Protein AF-A0A1B6GSA7-F1 (afdb_monomer)

Nearest PDB structures (foldseek):
  2fdb-assembly2_N  TM=9.097E-01  e=4.212E-10  Homo sapiens
  4cjm-assembly3_C  TM=9.198E-01  e=2.590E-09  Homo sapiens
  6m6e-assembly1_A  TM=8.752E-01  e=2.295E-07  Homo sapiens
  6m6f-assembly1_A  TM=8.492E-01  e=5.378E-07  Homo sapiens
  2p23-assembly1_A  TM=7.930E-01  e=3.826E-07  Homo sapiens

Foldseek 3Di:
DPDPVCVVVVVVVVVVVVVVVVVVCVVCFPKDKDKDWDAAPQQRATWFADLVFATFGYDPPDPCLRRIWMWIDPGPPQKIWIASPVNRFTFFQDPVRFTTTHNDDPPQRRIWHWDQDPVRDIWTAGSVDRVHTDHAHNRGGD

Mean predicted aligned error: 8.92 Å

Secondary structure (DSSP, 8-state):
---GGGHHHHHHHHHHHHHHHHHHHHH----EEEEE--EETTTTEEEEE-TT-BEEE---S--GGGG-EEEEE-STT--EEEEETTTTEEEEE-TTS-EEEESS--GGGGEEEEEE-TTS-EEEEESS-TT-B----TTS--

Organism: NCBI:txid1464854

InterPro domains:
  IPR002209 Fibroblast growth factor family [PF00167] (34-142)
  IPR002209 Fibroblast growth factor family [PTHR11486] (31-142)
  IPR002209 Fibroblast growth factor family [SM00442] (32-142)
  IPR008996 Cytokine IL1/FGF [SSF50353] (21-142)

Solvent-accessible surface area (backbone atoms only — not comparable to full-atom values): 7772 Å² total; per-residue (Å²): 132,87,60,82,81,51,55,65,56,51,52,50,50,51,51,52,50,52,52,49,51,51,52,55,48,72,73,50,64,66,57,48,75,47,80,45,68,53,72,37,80,64,38,73,18,48,36,30,32,44,85,87,18,53,43,35,19,51,84,67,99,60,69,71,60,34,32,40,31,34,40,37,26,76,40,93,80,61,46,27,35,42,33,27,67,70,44,56,18,35,43,22,48,46,100,83,70,40,58,31,31,30,82,60,90,61,63,43,42,29,26,25,38,78,45,76,44,98,89,73,47,80,43,43,28,32,62,69,44,75,93,38,60,75,63,51,42,64,82,9,45,83

pLDDT: mean 88.2, std 14.54, range [43.78, 98.69]

Sequence (142 aa):
RLTLSTLPSLLAVSAKLLCLLMVVICGAVPSMVRSVRLYNDCSGSQVRVDMRGRVLADDVDTPDRFRNLTIRSLDFSVKLTIFAEESKRFLCFNQKWKLVGSKRFRGEMCQFYENMVQNGYNRFRSVADETRFMGFNRRGKP

Radius of gyration: 21.97 Å; Cα contacts (8 Å, |Δi|>4): 270; chains: 1; bounding box: 29×32×76 Å

Structure (mmCIF, N/CA/C/O backbone):
data_AF-A0A1B6GSA7-F1
#
_entry.id   AF-A0A1B6GSA7-F1
#
loop_
_atom_site.group_PDB
_atom_site.id
_atom_site.type_symbol
_atom_site.label_atom_id
_atom_site.label_alt_id
_atom_site.label_comp_id
_atom_site.label_asym_id
_atom_site.label_entity_id
_atom_site.label_seq_id
_atom_site.pdbx_PDB_ins_code
_atom_site.Cartn_x
_atom_site.Cartn_y
_atom_site.Cartn_z
_atom_site.occupancy
_atom_site.B_iso_or_equiv
_atom_site.auth_seq_id
_atom_site.auth_comp_id
_atom_site.auth_asym_id
_atom_site.auth_atom_id
_atom_site.pdbx_PDB_model_num
ATOM 1 N N . ARG A 1 1 ? 1.131 -8.988 62.852 1.00 43.78 1 ARG A N 1
ATOM 2 C CA . ARG A 1 1 ? -0.183 -8.325 63.042 1.00 43.78 1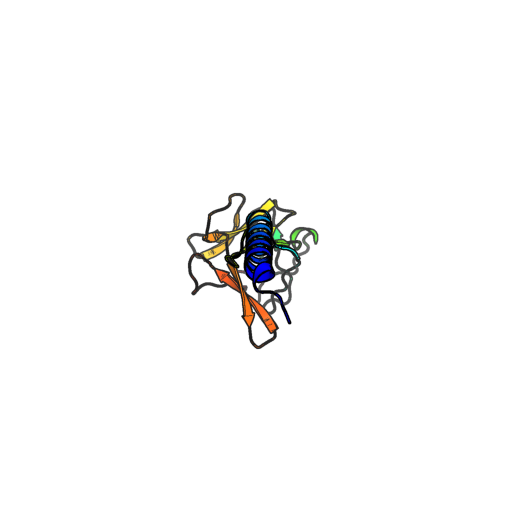 ARG A CA 1
ATOM 3 C C . ARG A 1 1 ? -0.218 -7.094 62.143 1.00 43.78 1 ARG A C 1
ATOM 5 O O . ARG A 1 1 ? 0.366 -6.087 62.513 1.00 43.78 1 ARG A O 1
ATOM 12 N N . LEU A 1 2 ? -0.817 -7.194 60.955 1.00 45.00 2 LEU A N 1
ATOM 13 C CA . LEU A 1 2 ? -1.152 -6.020 60.143 1.00 45.00 2 LEU A CA 1
ATOM 14 C C . LEU A 1 2 ? -2.358 -5.363 60.821 1.00 45.00 2 LEU A C 1
ATOM 16 O O . LEU A 1 2 ? -3.393 -6.002 60.996 1.00 45.00 2 LEU A O 1
ATOM 20 N N . THR A 1 3 ? -2.185 -4.151 61.335 1.00 45.47 3 THR A N 1
ATOM 21 C CA . THR A 1 3 ? -3.239 -3.416 62.035 1.00 45.47 3 THR A CA 1
ATOM 22 C C . THR A 1 3 ? -4.329 -3.011 61.040 1.00 45.47 3 THR A C 1
ATOM 24 O O . THR A 1 3 ? -4.035 -2.518 59.949 1.00 45.47 3 THR A O 1
ATOM 27 N N . LEU A 1 4 ? -5.598 -3.211 61.421 1.00 50.31 4 LEU A N 1
ATOM 28 C CA . LEU A 1 4 ? -6.804 -2.966 60.609 1.00 50.31 4 LEU A CA 1
ATOM 29 C C . LEU A 1 4 ? -6.891 -1.524 60.049 1.00 50.31 4 LEU A C 1
ATOM 31 O O . LEU A 1 4 ? -7.608 -1.267 59.088 1.00 50.31 4 LEU A O 1
ATOM 35 N N . SER A 1 5 ? -6.116 -0.591 60.611 1.00 53.06 5 SER A N 1
ATOM 36 C CA . SER A 1 5 ? -5.995 0.809 60.193 1.00 53.06 5 SER A CA 1
ATOM 37 C C . SER A 1 5 ? -5.171 1.039 58.917 1.00 53.06 5 SER A C 1
ATOM 39 O O . SER A 1 5 ? -5.196 2.142 58.377 1.00 53.06 5 SER A O 1
ATOM 41 N N . THR A 1 6 ? -4.454 0.029 58.415 1.00 53.16 6 THR A N 1
ATOM 42 C CA . THR A 1 6 ? -3.603 0.139 57.208 1.00 53.16 6 THR A CA 1
ATOM 43 C C . THR A 1 6 ? -4.293 -0.312 55.914 1.00 53.16 6 THR A C 1
ATOM 45 O O . THR A 1 6 ? -3.818 -0.011 54.824 1.00 53.16 6 THR A O 1
ATOM 48 N N . LEU A 1 7 ? -5.447 -0.983 56.007 1.00 52.56 7 LEU A N 1
ATOM 49 C CA . LEU A 1 7 ? -6.246 -1.435 54.858 1.00 52.56 7 LEU A CA 1
ATOM 50 C C . LEU A 1 7 ? -6.803 -0.287 53.989 1.00 52.56 7 LEU A C 1
ATOM 52 O O . LEU A 1 7 ? -6.654 -0.362 52.767 1.00 52.56 7 LEU A O 1
ATOM 56 N N . PRO A 1 8 ? -7.391 0.792 54.554 1.00 59.00 8 PRO A N 1
ATOM 57 C CA . PRO A 1 8 ? -7.941 1.889 53.752 1.00 59.00 8 PRO A CA 1
ATOM 58 C C . PRO A 1 8 ? -6.852 2.665 53.010 1.00 59.00 8 PRO A C 1
ATOM 60 O O . PRO A 1 8 ? -7.045 3.076 51.867 1.00 59.00 8 PRO A O 1
ATOM 63 N N . SER A 1 9 ? -5.687 2.845 53.642 1.00 58.59 9 SER A N 1
ATOM 64 C CA . SER A 1 9 ? -4.553 3.535 53.032 1.00 58.59 9 SER A CA 1
ATOM 65 C C . SER A 1 9 ? -3.910 2.698 51.926 1.00 58.59 9 SER A C 1
ATOM 67 O O . SER A 1 9 ? -3.588 3.254 50.882 1.00 58.59 9 SER A O 1
ATOM 69 N N . LEU A 1 10 ? -3.805 1.372 52.077 1.00 59.75 10 LEU A N 1
ATOM 70 C CA . LEU A 1 10 ? -3.301 0.484 51.021 1.00 59.75 10 LEU A CA 1
ATOM 71 C C . LEU A 1 10 ? -4.241 0.429 49.800 1.00 59.75 10 LEU A C 1
ATOM 73 O O . LEU A 1 10 ? -3.790 0.471 48.654 1.00 59.75 10 LEU A O 1
ATOM 77 N N . LEU A 1 11 ? -5.558 0.382 50.036 1.00 63.25 11 LEU A N 1
ATOM 78 C CA . LEU A 1 11 ? -6.586 0.449 48.988 1.00 63.25 11 LEU A CA 1
ATOM 79 C C . LEU A 1 11 ? -6.570 1.800 48.265 1.00 63.25 11 LEU A C 1
ATOM 81 O O . LEU A 1 11 ? -6.619 1.847 47.041 1.00 63.25 11 LEU A O 1
ATOM 85 N N . ALA A 1 12 ? -6.422 2.904 48.998 1.00 68.56 12 ALA A N 1
ATOM 86 C CA . ALA A 1 12 ? -6.301 4.228 48.398 1.00 68.56 12 ALA A CA 1
ATOM 87 C C . ALA A 1 12 ? -4.999 4.388 47.595 1.00 68.56 12 ALA A C 1
ATOM 89 O O . ALA A 1 12 ? -5.011 4.990 46.524 1.00 68.56 12 ALA A O 1
ATOM 90 N N . VAL A 1 13 ? -3.880 3.842 48.081 1.00 74.25 13 VAL A N 1
ATOM 91 C CA . VAL A 1 13 ? -2.592 3.859 47.368 1.00 74.25 13 VAL A CA 1
ATOM 92 C C . VAL A 1 13 ? -2.662 3.008 46.100 1.00 74.25 13 VAL A C 1
ATOM 94 O O . VAL A 1 13 ? -2.238 3.474 45.046 1.00 74.25 13 VAL A O 1
ATOM 97 N N . SER A 1 14 ? -3.250 1.810 46.161 1.00 73.12 14 SER A N 1
ATOM 98 C CA . SER A 1 14 ? -3.430 0.952 44.980 1.00 73.12 14 SER A CA 1
ATOM 99 C C . SER A 1 14 ? -4.398 1.554 43.961 1.00 73.12 14 SER A C 1
ATOM 101 O O . SER A 1 14 ? -4.084 1.561 42.775 1.00 73.12 14 SER A O 1
ATOM 103 N N . ALA A 1 15 ? -5.510 2.152 44.396 1.00 75.56 15 ALA A N 1
ATOM 104 C CA . ALA A 1 15 ? -6.428 2.868 43.513 1.00 75.56 15 ALA A CA 1
ATOM 105 C C . ALA A 1 15 ? -5.756 4.082 42.853 1.00 75.56 15 ALA A C 1
ATOM 107 O O . ALA A 1 15 ? -5.881 4.273 41.648 1.00 75.56 15 ALA A O 1
ATOM 108 N N . LYS A 1 16 ? -4.978 4.873 43.606 1.00 75.88 16 LYS A N 1
ATOM 109 C CA . LYS A 1 16 ? -4.198 5.989 43.046 1.00 75.88 16 LYS A CA 1
ATOM 110 C C . LYS A 1 16 ? -3.154 5.507 42.044 1.00 75.88 16 LYS A C 1
ATOM 112 O O . LYS A 1 16 ? -2.997 6.134 41.003 1.00 75.88 16 LYS A O 1
ATOM 117 N N . LEU A 1 17 ? -2.473 4.398 42.327 1.00 78.75 17 LEU A N 1
ATOM 118 C CA . LEU A 1 17 ? -1.483 3.816 41.426 1.00 78.75 17 LEU A CA 1
ATOM 119 C C . LEU A 1 17 ? -2.132 3.277 40.143 1.00 78.75 17 LEU A C 1
ATOM 121 O O . LEU A 1 17 ? -1.620 3.534 39.059 1.00 78.75 17 LEU A O 1
ATOM 125 N N . LEU A 1 18 ? -3.281 2.603 40.246 1.00 76.31 18 LEU A N 1
ATOM 126 C CA . LEU A 1 18 ? -4.067 2.147 39.095 1.00 76.31 18 LEU A CA 1
ATOM 127 C C . LEU A 1 18 ? -4.582 3.327 38.261 1.00 76.31 18 LEU A C 1
ATOM 129 O O . LEU A 1 18 ? -4.443 3.306 37.043 1.00 76.31 18 LEU A O 1
ATOM 133 N N . CYS A 1 19 ? -5.103 4.381 38.895 1.00 72.94 19 CYS A N 1
ATOM 134 C CA . CYS A 1 19 ? -5.527 5.598 38.201 1.00 72.94 19 CYS A CA 1
ATOM 135 C C . CYS A 1 19 ? -4.352 6.300 37.505 1.00 72.94 19 CYS A C 1
ATOM 137 O O . CYS A 1 19 ? -4.490 6.716 36.360 1.00 72.94 19 CYS A O 1
ATOM 139 N N . LEU A 1 20 ? -3.187 6.402 38.154 1.00 70.44 20 LEU A N 1
ATOM 140 C CA . LEU A 1 20 ? -1.978 6.961 37.542 1.00 70.44 20 LEU A CA 1
ATOM 141 C C . LEU A 1 20 ? -1.504 6.110 36.359 1.00 70.44 20 LEU A C 1
ATOM 143 O O . LEU A 1 20 ? -1.210 6.663 35.305 1.00 70.44 20 LEU A O 1
ATOM 147 N N . LEU A 1 21 ? -1.496 4.781 36.491 1.00 71.38 21 LEU A N 1
ATOM 148 C CA . LEU A 1 21 ? -1.190 3.866 35.387 1.00 71.38 21 LEU A CA 1
ATOM 149 C C . LEU A 1 21 ? -2.171 4.051 34.221 1.00 71.38 21 LEU A C 1
ATOM 151 O O . LEU A 1 21 ? -1.737 4.160 33.079 1.00 71.38 21 LEU A O 1
ATOM 155 N N . MET A 1 22 ? -3.475 4.163 34.490 1.00 67.19 22 MET A N 1
ATOM 156 C CA . MET A 1 22 ? -4.476 4.419 33.450 1.00 67.19 22 MET A CA 1
ATOM 157 C C . MET A 1 22 ? -4.286 5.776 32.766 1.00 67.19 22 MET A C 1
ATOM 159 O O . MET A 1 22 ? -4.388 5.850 31.547 1.00 67.19 22 MET A O 1
ATOM 163 N N . VAL A 1 23 ? -3.956 6.837 33.509 1.00 64.62 23 VAL A N 1
ATOM 164 C CA . VAL A 1 23 ? -3.671 8.167 32.938 1.00 64.62 23 VAL A CA 1
ATOM 165 C C . VAL A 1 23 ? -2.404 8.144 32.079 1.00 64.62 23 VAL A C 1
ATOM 167 O O . VAL A 1 23 ? -2.397 8.707 30.985 1.00 64.62 23 VAL A O 1
ATOM 170 N N . VAL A 1 24 ? 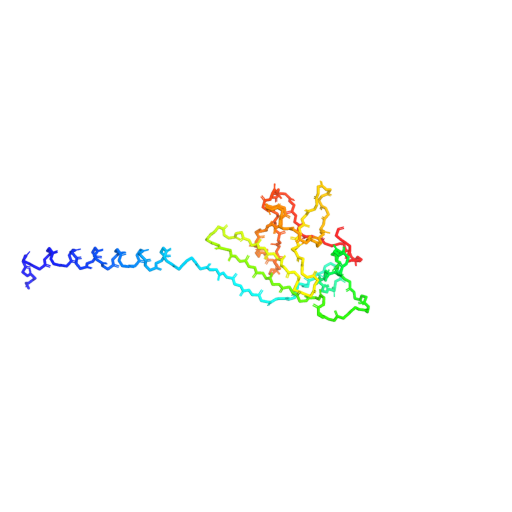-1.354 7.454 32.529 1.00 64.62 24 VAL A N 1
ATOM 171 C CA . VAL A 1 24 ? -0.100 7.301 31.775 1.00 64.62 24 VAL A CA 1
ATOM 172 C C . VAL A 1 24 ? -0.331 6.529 30.471 1.00 64.62 24 VAL A C 1
ATOM 174 O O . VAL A 1 24 ? 0.192 6.924 29.433 1.00 64.62 24 VAL A O 1
ATOM 177 N N . ILE A 1 25 ? -1.158 5.479 30.490 1.00 61.88 25 ILE A N 1
ATOM 178 C CA . ILE A 1 25 ? -1.469 4.677 29.295 1.00 61.88 25 ILE A CA 1
ATOM 179 C C . ILE A 1 25 ? -2.434 5.419 28.353 1.00 61.88 25 ILE A C 1
ATOM 181 O O . ILE A 1 25 ? -2.247 5.381 27.141 1.00 61.88 25 ILE A O 1
ATOM 185 N N . CYS A 1 26 ? -3.424 6.151 28.876 1.00 60.31 26 CYS A N 1
ATOM 186 C CA . CYS A 1 26 ? -4.319 6.979 28.057 1.00 60.31 26 CYS A CA 1
ATOM 187 C C . CYS A 1 26 ? -3.594 8.147 27.368 1.00 60.31 26 CYS A C 1
ATOM 189 O O . CYS A 1 26 ? -4.003 8.556 26.284 1.00 60.31 26 CYS A O 1
ATOM 191 N N . GLY A 1 27 ? -2.532 8.689 27.976 1.00 60.59 27 GLY A N 1
ATOM 192 C CA . GLY A 1 27 ? -1.729 9.774 27.397 1.00 60.59 27 GLY A CA 1
ATOM 193 C C . GLY A 1 27 ? -0.689 9.318 26.368 1.00 60.59 27 GLY A C 1
ATOM 194 O O . GLY A 1 27 ? -0.246 10.122 25.550 1.00 60.59 27 GLY A O 1
ATOM 195 N N . ALA A 1 28 ? -0.313 8.037 26.380 1.00 59.84 28 ALA A N 1
ATOM 196 C CA . ALA A 1 28 ? 0.677 7.453 25.485 1.00 59.84 28 ALA A CA 1
ATOM 197 C C . ALA A 1 28 ? 0.040 6.328 24.663 1.00 59.84 28 ALA A C 1
ATOM 199 O O . ALA A 1 28 ? 0.246 5.149 24.938 1.00 59.84 28 ALA A O 1
ATOM 200 N N . VAL A 1 29 ? -0.728 6.684 23.629 1.00 61.22 29 VAL A N 1
ATOM 201 C CA . VAL A 1 29 ? -1.098 5.709 22.594 1.00 61.22 29 VAL A CA 1
ATOM 202 C C . VAL A 1 29 ? 0.211 5.235 21.942 1.00 61.22 29 VAL A C 1
ATOM 204 O O . VAL A 1 29 ? 0.920 6.065 21.367 1.00 61.22 29 VAL A O 1
ATOM 207 N N . PRO A 1 30 ? 0.594 3.948 22.040 1.00 64.56 30 PRO A N 1
ATOM 208 C CA . PRO A 1 30 ? 1.840 3.467 21.474 1.00 64.56 30 PRO A CA 1
ATOM 209 C C . PRO A 1 30 ? 1.717 3.470 19.954 1.00 64.56 30 PRO A C 1
ATOM 211 O O . PRO A 1 30 ? 1.183 2.550 19.338 1.00 64.56 30 PRO A O 1
ATOM 214 N N . SER A 1 31 ? 2.225 4.532 19.337 1.00 76.19 31 SER A N 1
ATOM 215 C CA . SER A 1 31 ? 2.434 4.569 17.900 1.00 76.19 31 SER A CA 1
ATOM 216 C C . SER A 1 31 ? 3.710 3.798 17.574 1.00 76.19 31 SER A C 1
ATOM 218 O O . SER A 1 31 ? 4.802 4.194 17.987 1.00 76.19 31 SER A O 1
ATOM 220 N N . MET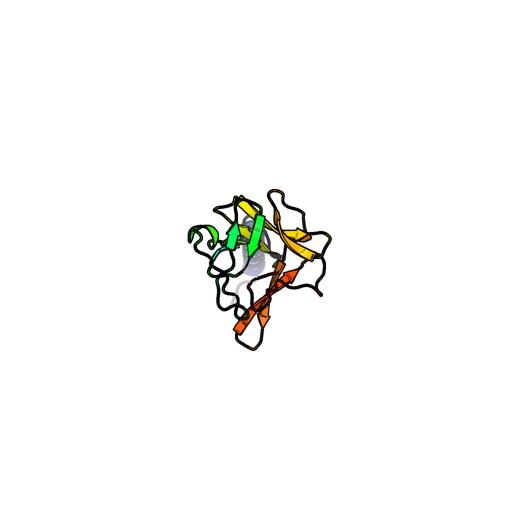 A 1 32 ? 3.597 2.705 16.824 1.00 87.19 32 MET A N 1
ATOM 221 C CA . MET A 1 32 ? 4.761 1.992 16.293 1.00 87.19 32 MET A CA 1
ATOM 222 C C . MET A 1 32 ? 5.134 2.592 14.939 1.00 87.19 32 MET A C 1
ATOM 224 O O . MET A 1 32 ? 4.298 2.630 14.039 1.00 87.19 32 MET A O 1
ATOM 228 N N . VAL A 1 33 ? 6.390 3.003 14.764 1.00 93.19 33 VAL A N 1
ATOM 229 C CA . VAL A 1 33 ? 6.935 3.451 13.474 1.00 93.19 33 VAL A CA 1
ATOM 230 C C . VAL A 1 33 ? 8.220 2.690 13.188 1.00 93.19 33 VAL A C 1
ATOM 232 O O . VAL A 1 33 ? 9.126 2.676 14.017 1.00 93.19 33 VAL A O 1
ATOM 235 N N . ARG A 1 34 ? 8.312 2.063 12.012 1.00 95.31 34 ARG A N 1
ATOM 236 C CA . ARG A 1 34 ? 9.515 1.339 11.584 1.00 95.31 34 ARG A CA 1
ATOM 237 C C . ARG A 1 34 ? 9.807 1.539 10.103 1.00 95.31 34 ARG A C 1
ATOM 239 O O . ARG A 1 34 ? 8.911 1.418 9.267 1.00 95.31 34 ARG A O 1
ATOM 246 N N . SER A 1 35 ? 11.070 1.805 9.794 1.00 97.06 35 SER A N 1
ATOM 247 C CA . SER A 1 35 ? 11.585 1.871 8.426 1.00 97.06 35 SER A CA 1
ATOM 248 C C . SER A 1 35 ? 11.951 0.472 7.948 1.00 97.06 35 SER A C 1
ATOM 250 O O . SER A 1 35 ? 12.625 -0.273 8.657 1.00 97.06 35 SER A O 1
ATOM 252 N N . VAL A 1 36 ? 11.506 0.102 6.752 1.00 97.06 36 VAL A N 1
ATOM 253 C CA . VAL A 1 36 ? 11.668 -1.240 6.192 1.00 97.06 36 VAL A CA 1
ATOM 254 C C . VAL A 1 36 ? 11.913 -1.217 4.691 1.00 97.06 36 VAL A C 1
ATOM 256 O O . VAL A 1 36 ? 11.638 -0.240 3.996 1.00 97.06 36 VAL A O 1
ATOM 259 N N . ARG A 1 37 ? 12.364 -2.362 4.184 1.00 96.62 37 ARG A N 1
ATOM 260 C CA . ARG A 1 37 ? 12.243 -2.749 2.780 1.00 96.62 37 ARG A CA 1
ATOM 261 C C . ARG A 1 37 ? 11.465 -4.054 2.738 1.00 96.62 37 ARG A C 1
ATOM 263 O O . ARG A 1 37 ? 11.802 -4.985 3.464 1.00 96.62 37 ARG A O 1
ATOM 270 N N . LEU A 1 38 ? 10.408 -4.111 1.936 1.00 97.00 38 LEU A N 1
ATOM 271 C CA . LEU A 1 38 ? 9.601 -5.323 1.803 1.00 97.00 38 LEU A CA 1
ATOM 272 C C . LEU A 1 38 ? 10.148 -6.154 0.649 1.00 97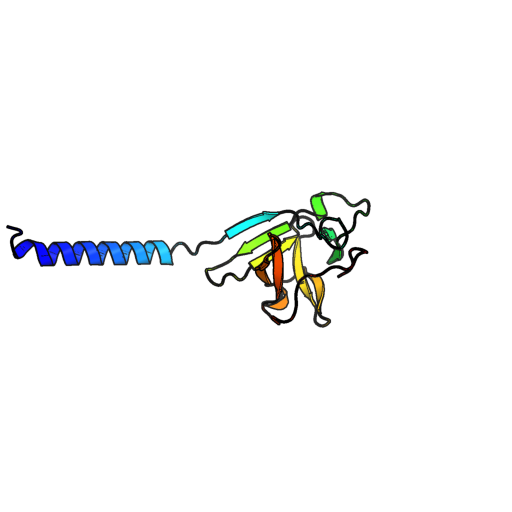.00 38 LEU A C 1
ATOM 274 O O . LEU A 1 38 ? 10.163 -5.690 -0.487 1.00 97.00 38 LEU A O 1
ATOM 278 N N . TYR A 1 39 ? 10.606 -7.365 0.942 1.00 96.25 39 TYR A N 1
ATOM 279 C CA . TYR A 1 39 ? 11.048 -8.320 -0.066 1.00 96.25 39 TYR A CA 1
ATOM 280 C C . TYR A 1 39 ? 9.875 -9.198 -0.502 1.00 96.25 39 TYR A C 1
ATOM 282 O O . TYR A 1 39 ? 9.158 -9.734 0.343 1.00 96.25 39 TYR A O 1
ATOM 290 N N . ASN A 1 40 ? 9.665 -9.333 -1.810 1.00 96.81 40 ASN A N 1
ATOM 291 C CA . ASN A 1 40 ? 8.637 -10.203 -2.358 1.00 96.81 40 ASN A CA 1
ATOM 292 C C . ASN A 1 40 ? 9.248 -11.526 -2.825 1.00 96.81 40 ASN A C 1
ATOM 294 O O . ASN A 1 40 ? 9.931 -11.577 -3.846 1.00 96.81 40 ASN A O 1
ATOM 298 N N . ASP A 1 41 ? 8.905 -12.602 -2.126 1.00 94.38 41 ASP A N 1
ATOM 299 C CA . ASP A 1 41 ? 9.404 -13.954 -2.394 1.00 94.38 41 ASP A CA 1
ATOM 300 C C . ASP A 1 41 ? 9.099 -14.441 -3.822 1.00 94.38 41 ASP A C 1
ATOM 302 O O . ASP A 1 41 ? 9.940 -15.031 -4.489 1.00 94.38 41 ASP A O 1
ATOM 306 N N . CYS A 1 42 ? 7.912 -14.115 -4.349 1.00 94.06 42 CYS A N 1
ATOM 307 C CA . CYS A 1 42 ? 7.482 -14.589 -5.667 1.00 94.06 42 CYS A CA 1
ATOM 308 C C . CYS A 1 42 ? 8.294 -14.015 -6.838 1.00 94.06 42 CYS A C 1
ATOM 310 O O . CYS A 1 42 ? 8.417 -14.685 -7.862 1.00 94.06 42 CYS A O 1
ATOM 312 N N . SER A 1 43 ? 8.766 -12.769 -6.735 1.00 96.69 43 SER A N 1
ATOM 313 C CA . SER A 1 43 ? 9.553 -12.105 -7.787 1.00 96.69 43 SER A CA 1
ATOM 314 C C . SER A 1 43 ? 11.044 -12.071 -7.485 1.00 96.69 43 SER A C 1
ATOM 316 O O . SER A 1 43 ? 11.825 -11.840 -8.399 1.00 96.69 43 SER A O 1
ATOM 318 N N . GLY A 1 44 ? 11.434 -12.306 -6.232 1.00 96.19 44 GLY A N 1
ATOM 319 C CA . GLY A 1 44 ? 12.821 -12.244 -5.804 1.00 96.19 44 GLY A CA 1
ATOM 320 C C . GLY A 1 44 ? 13.353 -10.822 -5.594 1.00 96.19 44 GLY A C 1
ATOM 321 O O . GLY A 1 44 ? 14.561 -10.657 -5.446 1.00 96.19 44 GLY A O 1
ATOM 322 N N . SER A 1 45 ? 12.478 -9.808 -5.552 1.00 96.88 45 SER A N 1
ATOM 323 C CA . SER A 1 45 ? 12.865 -8.389 -5.568 1.00 96.88 45 SER A CA 1
ATOM 324 C C . SER A 1 45 ? 12.182 -7.571 -4.467 1.00 96.88 45 SER A C 1
ATOM 326 O O . SER A 1 45 ? 11.168 -7.967 -3.884 1.00 96.88 45 SER A O 1
ATOM 328 N N . GLN A 1 46 ? 12.713 -6.376 -4.198 1.00 97.19 46 GLN A N 1
ATOM 329 C CA . GLN A 1 46 ? 12.149 -5.445 -3.215 1.00 97.19 46 GLN A CA 1
ATOM 330 C C . GLN A 1 46 ? 10.984 -4.631 -3.789 1.00 97.19 46 GLN A C 1
ATOM 332 O O . GLN A 1 46 ? 11.040 -4.131 -4.914 1.00 97.19 46 GLN A O 1
ATOM 337 N N . VAL A 1 47 ? 9.939 -4.445 -2.982 1.00 98.00 47 VAL A N 1
ATOM 338 C CA . VAL A 1 47 ? 8.811 -3.567 -3.298 1.00 98.00 47 VAL A CA 1
ATOM 339 C C . VAL A 1 47 ? 9.298 -2.124 -3.378 1.00 98.00 47 VAL A C 1
ATOM 341 O O . VAL A 1 47 ? 9.957 -1.620 -2.469 1.00 98.00 47 VAL A O 1
ATOM 344 N N . ARG A 1 48 ? 8.913 -1.436 -4.449 1.00 97.44 48 ARG A N 1
ATOM 345 C CA . ARG A 1 48 ? 9.193 -0.022 -4.689 1.00 97.44 48 ARG A CA 1
ATOM 346 C C . ARG A 1 48 ? 7.945 0.727 -5.132 1.00 97.44 48 ARG A C 1
ATOM 348 O O . ARG A 1 48 ? 7.065 0.173 -5.797 1.00 97.44 48 ARG A O 1
ATOM 355 N N . VAL A 1 49 ? 7.900 2.017 -4.808 1.00 98.12 49 VAL A N 1
ATOM 356 C CA . VAL A 1 49 ? 6.819 2.920 -5.228 1.00 98.12 49 VAL A CA 1
ATOM 357 C C . VAL A 1 49 ? 7.407 4.143 -5.909 1.00 98.12 49 VAL A C 1
ATOM 359 O O . VAL A 1 49 ? 8.016 4.987 -5.255 1.00 98.12 49 VAL A O 1
ATOM 362 N N . ASP A 1 50 ? 7.211 4.265 -7.220 1.00 96.50 50 ASP A N 1
ATOM 363 C CA . ASP A 1 50 ? 7.815 5.353 -7.994 1.00 96.50 50 ASP A CA 1
ATOM 364 C C . ASP A 1 50 ? 7.065 6.695 -7.877 1.00 96.50 50 ASP A C 1
ATOM 366 O O . ASP A 1 50 ? 5.962 6.796 -7.331 1.00 96.50 50 ASP A O 1
ATOM 370 N N . MET A 1 51 ? 7.643 7.751 -8.461 1.00 97.19 51 MET A N 1
ATOM 371 C CA . MET A 1 51 ? 7.052 9.098 -8.473 1.00 97.19 51 MET A CA 1
ATOM 372 C C . MET A 1 51 ? 5.681 9.168 -9.156 1.00 97.19 51 MET A C 1
ATOM 374 O O . MET A 1 51 ? 4.902 10.079 -8.866 1.00 97.19 51 MET A O 1
ATOM 378 N N . ARG A 1 52 ? 5.347 8.213 -10.035 1.00 96.88 52 ARG A N 1
ATOM 379 C CA . ARG A 1 52 ? 4.034 8.113 -10.695 1.00 96.88 52 ARG A CA 1
ATOM 380 C C . ARG A 1 52 ? 3.014 7.363 -9.830 1.00 96.88 52 ARG A C 1
ATOM 382 O O . ARG A 1 52 ? 1.819 7.454 -10.097 1.00 96.88 52 ARG A O 1
ATOM 389 N N . GLY A 1 53 ? 3.452 6.700 -8.760 1.00 97.69 53 GLY A N 1
ATOM 390 C CA . GLY A 1 53 ? 2.621 5.891 -7.873 1.00 97.69 53 GLY A CA 1
ATOM 391 C C . GLY A 1 53 ? 2.416 4.463 -8.366 1.00 97.69 53 GLY A C 1
ATOM 392 O O . GLY A 1 53 ? 1.458 3.810 -7.949 1.00 97.69 53 GLY A O 1
ATOM 393 N N . ARG A 1 54 ? 3.284 3.963 -9.253 1.00 97.44 54 ARG A N 1
ATOM 394 C CA . ARG A 1 54 ? 3.308 2.535 -9.584 1.00 97.44 54 ARG A CA 1
ATOM 395 C C . ARG A 1 54 ? 3.963 1.779 -8.435 1.00 97.44 54 ARG A C 1
ATOM 397 O O . ARG A 1 54 ? 5.036 2.174 -7.987 1.00 97.44 54 ARG A O 1
ATOM 404 N N . VAL A 1 55 ? 3.315 0.703 -8.002 1.00 98.31 55 VAL A N 1
ATOM 405 C CA . VAL A 1 55 ? 3.840 -0.242 -7.013 1.00 98.31 55 VAL A CA 1
ATOM 406 C C . VAL A 1 55 ? 4.301 -1.476 -7.766 1.00 98.31 55 VAL A C 1
ATOM 408 O O . VAL A 1 55 ? 3.513 -2.062 -8.510 1.00 98.31 55 VAL A O 1
ATOM 411 N N . LEU A 1 56 ? 5.571 -1.823 -7.619 1.00 97.88 56 LEU A N 1
ATOM 412 C CA . LEU A 1 56 ? 6.209 -2.942 -8.307 1.00 97.88 56 LEU A CA 1
ATOM 413 C C . LEU A 1 56 ? 7.188 -3.619 -7.349 1.00 97.88 56 LEU A C 1
ATOM 415 O O . LEU A 1 56 ? 7.687 -2.972 -6.433 1.00 97.88 56 LEU A O 1
ATOM 419 N N . ALA A 1 57 ? 7.468 -4.894 -7.574 1.00 97.56 57 ALA A N 1
ATOM 420 C CA . ALA A 1 57 ? 8.506 -5.649 -6.882 1.00 97.56 57 ALA A CA 1
ATOM 421 C C . ALA A 1 57 ? 9.446 -6.253 -7.928 1.00 97.56 57 ALA A C 1
ATOM 423 O O . ALA A 1 57 ? 9.369 -7.443 -8.222 1.00 97.56 57 ALA A O 1
ATOM 424 N N . ASP A 1 58 ? 10.263 -5.407 -8.551 1.00 95.44 58 ASP A N 1
ATOM 425 C CA . ASP A 1 58 ? 11.179 -5.773 -9.632 1.00 95.44 58 ASP A CA 1
ATOM 426 C C . ASP A 1 58 ? 12.580 -5.175 -9.411 1.00 95.44 58 ASP A C 1
ATOM 428 O O . ASP A 1 58 ? 12.769 -4.255 -8.606 1.00 95.44 58 ASP A O 1
ATOM 432 N N . ASP A 1 59 ? 13.556 -5.694 -10.155 1.00 87.25 59 ASP A N 1
ATOM 433 C CA . ASP A 1 59 ? 14.957 -5.256 -10.113 1.00 87.25 59 ASP A CA 1
ATOM 434 C C . ASP A 1 59 ? 15.318 -4.333 -11.281 1.00 87.25 59 ASP A C 1
ATOM 436 O O . ASP A 1 59 ? 16.444 -4.320 -11.772 1.00 87.25 59 ASP A O 1
ATOM 440 N N . VAL A 1 60 ? 14.354 -3.530 -11.742 1.00 88.06 60 VAL A N 1
ATOM 441 C CA . VAL A 1 60 ? 14.645 -2.472 -12.717 1.00 88.06 60 VAL A CA 1
ATOM 442 C C . VAL A 1 60 ? 15.610 -1.470 -12.087 1.00 88.06 60 VAL A C 1
ATOM 444 O O . VAL A 1 60 ? 15.453 -1.128 -10.908 1.00 88.06 60 VAL A O 1
ATOM 447 N N . ASP A 1 61 ? 16.559 -0.978 -12.890 1.00 84.19 61 ASP A N 1
ATOM 448 C CA . ASP A 1 61 ? 17.542 0.041 -12.512 1.00 84.19 61 ASP A CA 1
ATOM 449 C C . ASP A 1 61 ? 16.839 1.345 -12.098 1.00 84.19 61 ASP A C 1
ATOM 451 O O . ASP A 1 61 ? 16.516 2.235 -12.887 1.00 84.19 61 ASP A O 1
ATOM 455 N N . THR A 1 62 ? 16.467 1.380 -10.824 1.00 85.94 62 THR A N 1
ATOM 456 C CA . THR A 1 62 ? 15.756 2.459 -10.159 1.00 85.94 62 THR A CA 1
ATOM 457 C C . THR A 1 62 ? 16.515 2.777 -8.881 1.00 85.94 62 THR A C 1
ATOM 459 O O . THR A 1 62 ? 16.982 1.853 -8.212 1.00 85.94 62 THR A O 1
ATOM 462 N N . PRO A 1 63 ? 16.633 4.064 -8.506 1.00 91.25 63 PRO A N 1
ATOM 463 C CA . PRO A 1 63 ? 17.352 4.442 -7.298 1.00 91.25 63 PRO A CA 1
ATOM 464 C C . PRO A 1 63 ? 16.825 3.710 -6.058 1.00 91.25 63 PRO A C 1
ATO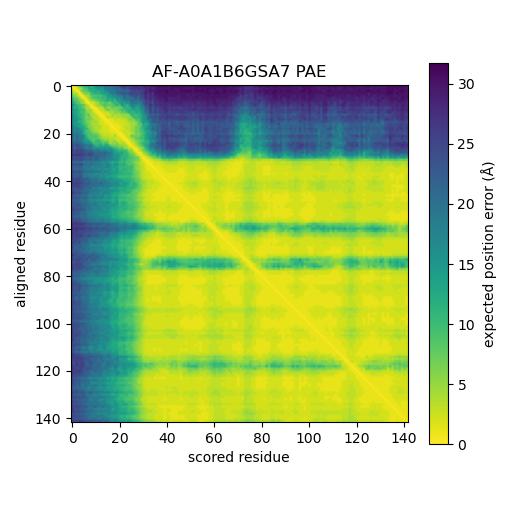M 466 O O . PRO A 1 63 ? 15.620 3.722 -5.795 1.00 91.25 63 PRO A O 1
ATOM 469 N N . ASP A 1 64 ? 17.728 3.154 -5.247 1.00 91.44 64 ASP A N 1
ATOM 470 C CA . ASP A 1 64 ? 17.389 2.341 -4.067 1.00 91.44 64 ASP A CA 1
ATOM 471 C C . ASP A 1 64 ? 16.458 3.029 -3.068 1.00 91.44 64 ASP A C 1
ATOM 473 O O . ASP A 1 64 ? 15.670 2.381 -2.380 1.00 91.44 64 ASP A O 1
ATOM 477 N N . ARG A 1 65 ? 16.495 4.360 -3.009 1.00 94.88 65 ARG A N 1
ATOM 478 C CA . ARG A 1 65 ? 15.608 5.166 -2.163 1.00 94.88 65 ARG A CA 1
ATOM 479 C C . ARG A 1 65 ? 14.114 4.907 -2.410 1.00 94.88 65 ARG A C 1
ATOM 481 O O . ARG A 1 65 ? 13.333 5.002 -1.469 1.00 94.88 65 ARG A O 1
ATOM 488 N N . PHE A 1 66 ? 13.708 4.478 -3.612 1.00 96.69 66 PHE A N 1
ATOM 489 C CA . PHE A 1 66 ? 12.312 4.113 -3.908 1.00 96.69 66 PHE A CA 1
ATOM 490 C C . PHE A 1 66 ? 11.839 2.810 -3.244 1.00 96.69 66 PHE A C 1
ATOM 492 O O . PHE A 1 66 ? 10.638 2.527 -3.270 1.00 96.69 66 PHE A O 1
ATOM 499 N N . ARG A 1 67 ? 12.757 2.022 -2.668 1.00 97.19 67 ARG A N 1
ATOM 500 C CA . ARG A 1 67 ? 12.484 0.766 -1.947 1.00 97.19 67 ARG A CA 1
ATOM 501 C C . ARG A 1 67 ? 12.308 0.977 -0.439 1.00 97.19 67 ARG A C 1
ATOM 503 O O . ARG A 1 67 ? 11.885 0.061 0.262 1.00 97.19 67 ARG A O 1
ATOM 510 N N . ASN A 1 68 ? 12.621 2.171 0.069 1.00 97.06 68 ASN A N 1
ATOM 511 C CA . ASN A 1 68 ? 12.472 2.506 1.481 1.00 97.06 68 ASN A CA 1
ATOM 512 C C . ASN A 1 68 ? 11.004 2.823 1.800 1.00 97.06 68 ASN A C 1
ATOM 514 O O . ASN A 1 68 ? 10.415 3.756 1.245 1.00 97.06 68 ASN A O 1
ATOM 518 N N . LEU A 1 69 ? 10.429 2.047 2.715 1.00 98.25 69 LEU A N 1
ATOM 519 C CA . LEU A 1 69 ? 9.052 2.177 3.174 1.00 98.25 69 LEU A CA 1
ATOM 520 C C . LEU A 1 69 ? 9.031 2.403 4.686 1.00 98.25 69 LEU A C 1
ATOM 522 O O . LEU A 1 69 ? 9.889 1.909 5.410 1.00 98.25 69 LEU A O 1
ATOM 526 N N . THR A 1 70 ? 8.007 3.087 5.171 1.00 98.06 70 THR A N 1
ATOM 527 C CA . THR A 1 70 ? 7.748 3.276 6.596 1.00 98.06 70 THR A CA 1
ATOM 528 C C . THR A 1 70 ? 6.417 2.643 6.939 1.00 98.06 70 THR A C 1
ATOM 530 O O . THR A 1 70 ? 5.391 2.979 6.348 1.00 98.06 70 THR A O 1
ATOM 533 N N . ILE A 1 71 ? 6.426 1.742 7.912 1.00 97.31 71 ILE A N 1
ATOM 534 C CA . ILE A 1 71 ? 5.220 1.138 8.464 1.00 97.31 71 ILE A CA 1
ATOM 535 C C . ILE A 1 71 ? 4.859 1.872 9.751 1.00 97.31 71 ILE A C 1
ATOM 537 O O . ILE A 1 71 ? 5.713 2.033 10.625 1.00 97.31 71 ILE A O 1
ATOM 541 N N . ARG A 1 72 ? 3.606 2.330 9.858 1.00 95.06 72 ARG A N 1
ATOM 542 C CA . ARG A 1 72 ? 3.096 3.062 11.027 1.00 95.06 72 ARG A CA 1
ATOM 543 C C . ARG A 1 72 ? 1.806 2.449 11.559 1.00 95.06 72 ARG A C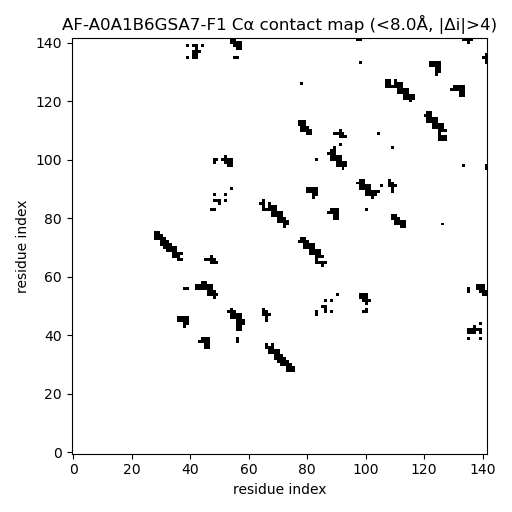 1
ATOM 545 O O . ARG A 1 72 ? 0.857 2.333 10.787 1.00 95.06 72 ARG A O 1
ATOM 552 N N . SER A 1 73 ? 1.757 2.142 12.855 1.00 90.69 73 SER A N 1
ATOM 553 C CA . SER A 1 73 ? 0.524 1.884 13.615 1.00 90.69 73 SER A CA 1
ATOM 554 C C . SER A 1 73 ? 0.157 3.143 14.391 1.00 90.69 73 SER A C 1
ATOM 556 O O . SER A 1 73 ? 1.029 3.731 15.034 1.00 90.69 73 SER A O 1
ATOM 558 N N . LEU A 1 74 ? -1.099 3.579 14.302 1.00 74.19 74 LEU A N 1
ATOM 559 C CA . LEU A 1 74 ? -1.563 4.808 14.962 1.00 74.19 74 LEU A CA 1
ATOM 560 C C . LEU A 1 74 ? -2.119 4.553 16.364 1.00 74.19 74 LEU A C 1
ATOM 562 O O . LEU A 1 74 ? -2.154 5.468 17.179 1.00 74.19 74 LEU A O 1
ATOM 566 N N . ASP A 1 75 ? -2.548 3.326 16.634 1.00 78.56 75 ASP A N 1
ATOM 567 C CA . ASP A 1 75 ? -3.215 2.945 17.868 1.00 78.56 75 ASP A CA 1
ATOM 568 C C . ASP A 1 75 ? -3.060 1.439 18.143 1.00 78.56 75 ASP A C 1
ATOM 570 O O . ASP A 1 75 ? -2.307 0.720 17.475 1.00 78.56 75 ASP A O 1
ATOM 574 N N . PHE A 1 76 ? -3.797 0.964 19.144 1.00 77.31 76 PHE A N 1
ATOM 575 C CA . PHE A 1 76 ? -3.878 -0.442 19.528 1.00 77.31 76 PHE A CA 1
ATOM 576 C C . PHE A 1 76 ? -4.701 -1.306 18.558 1.00 77.31 76 PHE A C 1
ATOM 578 O O . PHE A 1 76 ? -4.834 -2.504 18.793 1.00 77.31 76 PHE A O 1
ATOM 585 N N . SER A 1 77 ? -5.260 -0.750 17.475 1.00 77.88 77 SER A N 1
ATOM 586 C CA . SER A 1 77 ? -6.122 -1.503 16.551 1.00 77.88 77 SER A CA 1
ATOM 587 C C . SER A 1 77 ? -5.357 -2.480 15.653 1.00 77.88 77 SER A C 1
ATOM 589 O O . SER A 1 77 ? -5.970 -3.166 14.838 1.00 77.88 77 SER A O 1
ATOM 591 N N . VAL A 1 78 ? -4.021 -2.546 15.772 1.00 86.94 78 VAL A N 1
ATOM 592 C CA . VAL A 1 78 ? -3.110 -3.369 14.945 1.00 86.94 78 VAL A CA 1
ATOM 593 C C . VAL A 1 78 ? -3.145 -2.981 13.453 1.00 86.94 78 VAL A C 1
ATOM 595 O O . VAL A 1 78 ? -2.385 -3.510 12.640 1.00 86.94 78 VAL A O 1
ATOM 598 N N . LYS A 1 79 ? -3.991 -2.015 13.073 1.00 94.75 79 LYS A N 1
ATOM 599 C CA . LYS A 1 79 ? -4.063 -1.451 11.730 1.00 94.75 79 LYS A CA 1
ATOM 600 C C . LYS A 1 79 ? -2.820 -0.617 11.485 1.00 94.75 79 LYS A C 1
ATOM 602 O O . LYS A 1 79 ? -2.501 0.304 12.237 1.00 94.75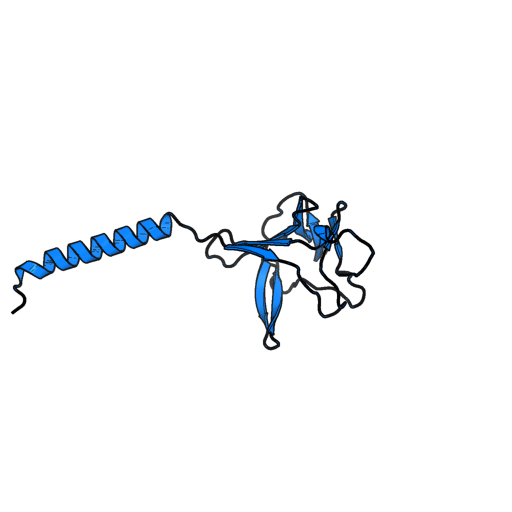 79 LYS A O 1
ATOM 607 N N . LEU A 1 80 ? -2.162 -0.891 10.371 1.00 95.94 80 LEU A N 1
ATOM 608 C CA . LEU A 1 80 ? -0.980 -0.163 9.957 1.00 95.94 80 LEU A CA 1
ATOM 609 C C . LEU A 1 80 ? -1.153 0.487 8.592 1.00 95.94 80 LEU A C 1
ATOM 611 O O . LEU A 1 80 ? -1.953 0.069 7.756 1.00 95.94 80 LEU A O 1
ATOM 615 N N . THR A 1 81 ? -0.368 1.529 8.369 1.00 97.50 81 THR A N 1
ATOM 616 C CA . THR A 1 81 ? -0.184 2.172 7.069 1.00 97.50 81 THR A CA 1
ATOM 617 C C . THR A 1 81 ? 1.224 1.890 6.575 1.00 97.50 81 THR A C 1
ATOM 619 O O . THR A 1 81 ? 2.151 1.770 7.377 1.00 97.50 81 THR A O 1
ATOM 622 N N . ILE A 1 82 ? 1.389 1.796 5.257 1.00 98.12 82 ILE A N 1
ATOM 623 C CA . ILE A 1 82 ? 2.702 1.681 4.619 1.00 98.12 82 ILE A CA 1
ATOM 624 C C . ILE A 1 82 ? 2.910 2.914 3.755 1.00 98.12 82 ILE A C 1
ATOM 626 O O . ILE A 1 82 ? 2.097 3.208 2.879 1.00 98.12 82 ILE A O 1
ATOM 630 N N . PHE A 1 83 ? 3.986 3.647 4.005 1.00 98.44 83 PHE A N 1
ATOM 631 C CA . PHE A 1 83 ? 4.286 4.905 3.341 1.00 98.44 83 PHE A CA 1
ATOM 632 C C . PHE A 1 83 ? 5.621 4.822 2.607 1.00 98.44 83 PHE A C 1
ATOM 634 O O . PHE A 1 83 ? 6.633 4.450 3.188 1.00 98.44 83 PHE A O 1
ATOM 641 N N . ALA A 1 84 ? 5.630 5.166 1.325 1.00 98.38 84 ALA A N 1
ATOM 642 C CA . ALA A 1 84 ? 6.843 5.315 0.540 1.00 98.38 84 ALA A CA 1
ATOM 643 C C . ALA A 1 84 ? 7.387 6.733 0.721 1.00 98.38 84 ALA A C 1
ATOM 645 O O . ALA A 1 84 ? 6.814 7.691 0.193 1.00 98.38 84 ALA A O 1
ATOM 646 N N . GLU A 1 85 ? 8.485 6.850 1.467 1.00 96.44 85 GLU A N 1
ATOM 647 C CA . GLU A 1 85 ? 9.064 8.138 1.870 1.00 96.44 85 GLU A CA 1
ATOM 648 C C . GLU A 1 85 ? 9.550 8.945 0.660 1.00 96.44 85 GLU A C 1
ATOM 650 O O . GLU A 1 85 ? 9.197 10.114 0.505 1.00 96.44 85 GLU A O 1
ATOM 655 N N . GLU A 1 86 ? 10.272 8.295 -0.259 1.00 97.44 86 GLU A N 1
ATOM 656 C CA . GLU A 1 86 ? 10.843 8.944 -1.446 1.00 97.44 86 GLU A CA 1
ATOM 657 C C . GLU A 1 86 ? 9.767 9.564 -2.350 1.00 97.44 86 GLU A C 1
ATOM 659 O O . GLU A 1 86 ? 9.864 10.720 -2.760 1.00 97.44 86 GLU A O 1
ATOM 664 N N . SER A 1 87 ? 8.712 8.806 -2.664 1.00 98.00 87 SER A N 1
ATOM 665 C CA . SER A 1 87 ? 7.646 9.269 -3.560 1.00 98.00 87 SER A CA 1
ATOM 666 C C . SER A 1 87 ? 6.500 9.980 -2.838 1.00 98.00 87 SER A C 1
ATOM 668 O O . SER A 1 87 ? 5.575 10.460 -3.504 1.00 98.00 87 SER A O 1
ATOM 670 N N . LYS A 1 88 ? 6.571 10.081 -1.502 1.00 98.31 88 LYS A N 1
ATOM 671 C CA . LYS A 1 88 ? 5.570 10.674 -0.601 1.00 98.31 88 LYS A CA 1
ATOM 672 C C . LYS A 1 88 ? 4.166 10.116 -0.836 1.00 98.31 88 LYS A C 1
ATOM 674 O O . LYS A 1 88 ? 3.216 10.858 -1.108 1.00 98.31 88 LYS A O 1
ATOM 679 N N . ARG A 1 89 ? 4.041 8.788 -0.809 1.00 98.69 89 ARG A N 1
ATOM 680 C CA . ARG A 1 89 ? 2.803 8.078 -1.169 1.00 98.69 89 ARG A CA 1
ATOM 681 C C . ARG A 1 89 ? 2.458 6.988 -0.168 1.00 98.69 89 ARG A C 1
ATOM 683 O O . ARG A 1 89 ? 3.296 6.163 0.167 1.00 98.69 89 ARG A O 1
ATOM 690 N N . PHE A 1 90 ? 1.189 6.921 0.215 1.00 98.56 90 PHE A N 1
ATOM 691 C CA . PHE A 1 90 ? 0.634 5.763 0.906 1.00 98.56 90 PHE A CA 1
ATOM 692 C C . PHE A 1 90 ? 0.490 4.600 -0.068 1.00 98.56 90 PHE A C 1
ATOM 694 O O . PHE A 1 90 ? 0.013 4.780 -1.191 1.00 98.56 90 PHE A O 1
ATOM 701 N N . LEU A 1 91 ? 0.862 3.406 0.366 1.00 98.44 91 LEU A N 1
ATOM 702 C CA . LEU A 1 91 ? 0.495 2.182 -0.315 1.00 98.44 91 LEU A CA 1
ATOM 703 C C . LEU A 1 91 ? -0.991 1.915 -0.067 1.00 98.44 91 LEU A C 1
ATOM 705 O O . LEU A 1 91 ? -1.431 1.881 1.079 1.00 98.44 91 LEU A O 1
ATOM 709 N N . CYS A 1 92 ? -1.766 1.754 -1.133 1.00 98.56 92 CYS A N 1
ATOM 710 C CA . CYS A 1 92 ? -3.203 1.526 -1.036 1.00 98.56 92 CYS A CA 1
ATOM 711 C C . CYS A 1 92 ? -3.668 0.544 -2.106 1.00 98.56 92 CYS A C 1
ATOM 713 O O . CYS A 1 92 ? -3.074 0.459 -3.182 1.00 98.56 92 CYS A O 1
ATOM 715 N N . PHE A 1 93 ? -4.801 -0.103 -1.873 1.00 98.50 93 PHE A N 1
ATOM 716 C CA . PHE A 1 93 ? -5.612 -0.634 -2.957 1.00 98.50 93 PHE A CA 1
ATOM 717 C C . PHE A 1 93 ? -6.381 0.499 -3.649 1.00 98.50 93 PHE A C 1
ATOM 719 O O . PHE A 1 93 ? -6.803 1.483 -3.034 1.00 98.50 93 PHE A O 1
ATOM 726 N N . ASN A 1 94 ? -6.557 0.392 -4.963 1.00 97.25 94 ASN A N 1
ATOM 727 C CA . ASN A 1 94 ? -7.543 1.192 -5.687 1.00 97.25 94 ASN A CA 1
ATOM 728 C C . ASN A 1 94 ? -8.895 0.454 -5.760 1.00 97.25 94 ASN A C 1
ATOM 730 O O . ASN A 1 94 ? -9.017 -0.676 -5.304 1.00 97.25 94 ASN A O 1
ATOM 734 N N . GLN A 1 95 ? -9.907 1.068 -6.379 1.00 95.94 95 GLN A N 1
ATOM 735 C CA . GLN A 1 95 ? -11.241 0.461 -6.547 1.00 95.94 95 GLN A CA 1
ATOM 736 C C . GLN A 1 95 ? -11.238 -0.846 -7.362 1.00 95.94 95 GLN A C 1
ATOM 738 O O . GLN A 1 95 ? -12.168 -1.635 -7.264 1.00 95.94 95 GLN A O 1
ATOM 743 N N . LYS A 1 96 ? -10.195 -1.082 -8.168 1.00 96.50 96 LYS A N 1
ATOM 744 C CA . LYS A 1 96 ? -9.978 -2.332 -8.913 1.00 96.50 96 LYS A CA 1
ATOM 745 C C . LYS A 1 96 ? -9.098 -3.321 -8.141 1.00 96.50 96 LYS A C 1
ATOM 747 O O . LYS A 1 96 ? -8.605 -4.272 -8.735 1.00 96.50 96 LYS A O 1
ATOM 752 N N . TRP A 1 97 ? -8.842 -3.061 -6.859 1.00 97.06 97 TRP A N 1
ATOM 753 C CA . TRP A 1 97 ? -8.014 -3.883 -5.977 1.00 97.06 97 TRP A CA 1
ATOM 754 C C . TRP A 1 97 ? -6.574 -4.092 -6.435 1.00 97.06 97 TRP A C 1
ATOM 756 O O . TRP A 1 97 ? -5.907 -5.038 -6.031 1.00 97.06 97 TRP A O 1
ATOM 766 N N . LYS A 1 98 ? -6.059 -3.156 -7.231 1.00 97.25 98 LYS A N 1
ATOM 767 C CA . LYS A 1 98 ? -4.643 -3.096 -7.581 1.00 97.25 98 LYS A CA 1
ATOM 768 C C . LYS A 1 98 ? -3.892 -2.242 -6.565 1.00 97.25 98 LYS A C 1
ATOM 770 O O . LYS A 1 98 ? -4.374 -1.163 -6.208 1.00 97.25 98 LYS A O 1
ATOM 775 N N . LEU A 1 99 ? -2.692 -2.675 -6.176 1.00 98.19 99 LEU A N 1
ATOM 776 C CA . LEU A 1 99 ? -1.792 -1.857 -5.363 1.00 98.19 99 LEU A CA 1
ATOM 777 C C . LEU A 1 99 ? -1.310 -0.621 -6.129 1.00 98.19 99 LEU A C 1
ATOM 779 O O . LEU A 1 99 ? -0.831 -0.697 -7.265 1.00 98.19 99 LEU A O 1
ATOM 783 N N . VAL A 1 100 ? -1.439 0.535 -5.485 1.00 98.50 100 VAL A N 1
ATOM 784 C CA . VAL A 1 100 ? -1.051 1.847 -6.005 1.00 98.50 100 VAL A CA 1
ATOM 785 C C . VAL A 1 100 ? -0.424 2.702 -4.904 1.00 98.50 100 VAL A C 1
ATOM 787 O O . VAL A 1 100 ? -0.802 2.620 -3.739 1.00 98.50 100 VAL A O 1
ATOM 790 N N . GLY A 1 101 ? 0.507 3.573 -5.287 1.00 98.56 101 GLY A N 1
ATOM 791 C CA . GLY A 1 101 ? 1.011 4.641 -4.432 1.00 98.56 101 GLY A CA 1
ATOM 792 C C . GLY A 1 101 ? 0.104 5.866 -4.528 1.00 98.56 101 GLY A C 1
ATOM 793 O O . GLY A 1 101 ? 0.121 6.578 -5.537 1.00 98.56 101 GLY A O 1
ATOM 794 N N . SER A 1 102 ? -0.674 6.153 -3.489 1.00 98.38 102 SER A N 1
ATOM 795 C CA . SER A 1 102 ? -1.597 7.288 -3.425 1.00 98.38 102 SER A CA 1
ATOM 796 C C . SER A 1 102 ? -0.982 8.486 -2.700 1.00 98.38 102 SER A C 1
ATOM 798 O O . SER A 1 102 ? -0.457 8.357 -1.601 1.00 98.38 102 SER A O 1
ATOM 800 N N . LYS A 1 103 ? -1.120 9.688 -3.276 1.00 98.06 103 LYS A N 1
ATOM 801 C CA . LYS A 1 103 ? -0.759 10.948 -2.594 1.00 98.06 103 LYS A CA 1
ATOM 802 C C . LYS A 1 103 ? -1.722 11.316 -1.458 1.00 98.06 103 LYS A C 1
ATOM 804 O O . LYS A 1 103 ? -1.402 12.160 -0.635 1.00 98.06 103 LYS A O 1
ATOM 809 N N . ARG A 1 104 ? -2.926 10.739 -1.454 1.00 97.06 104 ARG A N 1
ATOM 810 C CA . ARG A 1 104 ? -3.963 10.986 -0.444 1.00 97.06 104 ARG A CA 1
ATOM 811 C C . ARG A 1 104 ? -4.197 9.715 0.355 1.00 97.06 104 ARG A C 1
ATOM 813 O O . ARG A 1 104 ? -4.267 8.640 -0.244 1.00 97.06 104 ARG A O 1
ATOM 820 N N . PHE A 1 105 ? -4.371 9.848 1.662 1.00 97.25 105 PHE A N 1
ATOM 821 C CA . PHE A 1 105 ? -4.873 8.762 2.492 1.00 97.25 105 PHE A CA 1
ATOM 822 C C . PHE A 1 105 ? -6.343 8.492 2.135 1.00 97.25 105 PHE A C 1
ATOM 824 O O . PHE A 1 105 ? -7.130 9.427 2.002 1.00 97.25 105 PHE A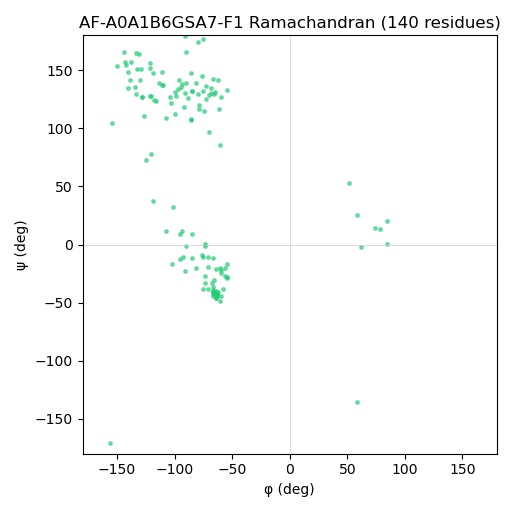 O 1
ATOM 831 N N . ARG A 1 106 ? -6.697 7.225 1.901 1.00 96.50 106 ARG A N 1
ATOM 832 C CA . ARG A 1 106 ? -8.030 6.792 1.438 1.00 96.50 106 ARG A CA 1
ATOM 833 C C . ARG A 1 106 ? -8.697 5.856 2.450 1.00 96.50 106 ARG A C 1
ATOM 835 O O . ARG A 1 106 ? -9.331 4.882 2.056 1.00 96.50 106 ARG A O 1
ATOM 842 N N . GLY A 1 107 ? -8.503 6.133 3.740 1.00 96.12 107 GLY A N 1
ATOM 843 C CA . GLY A 1 107 ? -9.040 5.313 4.825 1.00 96.12 107 GLY A CA 1
ATOM 844 C C . GLY A 1 107 ? -8.544 3.871 4.749 1.00 96.12 107 GLY A C 1
ATOM 845 O O . GLY A 1 107 ? -7.371 3.628 4.456 1.00 96.12 107 GLY A O 1
ATOM 846 N N . GLU A 1 108 ? -9.462 2.927 4.944 1.00 97.19 108 GLU A N 1
ATOM 847 C CA . GLU A 1 108 ? -9.177 1.490 5.026 1.00 97.19 108 GLU A CA 1
ATOM 848 C C . GLU A 1 108 ? -8.516 0.913 3.766 1.00 97.19 108 GLU A C 1
ATOM 850 O O . GLU A 1 108 ? -7.750 -0.043 3.850 1.00 97.19 108 GLU A O 1
ATOM 855 N N . MET A 1 109 ? -8.706 1.540 2.598 1.00 98.12 109 MET A N 1
ATOM 856 C CA . MET A 1 109 ? -8.020 1.142 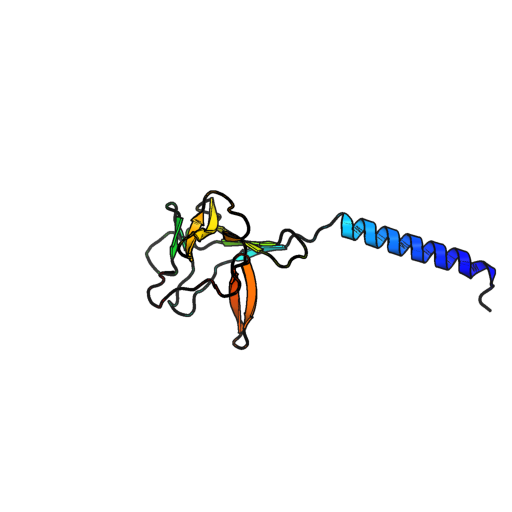1.360 1.00 98.12 109 MET A CA 1
ATOM 857 C C . MET A 1 109 ? -6.498 1.332 1.429 1.00 98.12 109 MET A C 1
ATOM 859 O O . MET A 1 109 ? -5.773 0.737 0.635 1.00 98.12 109 MET A O 1
ATOM 863 N N . CYS A 1 110 ? -6.010 2.179 2.337 1.00 98.31 110 CYS A N 1
ATOM 864 C CA . CYS A 1 110 ? -4.589 2.430 2.593 1.00 98.31 110 CYS A CA 1
ATOM 865 C C . CYS A 1 110 ? -4.111 1.819 3.920 1.00 98.31 110 CYS A C 1
ATOM 867 O O . CYS A 1 110 ? -3.029 2.169 4.399 1.00 98.31 110 CYS A O 1
ATOM 869 N N . GLN A 1 111 ? -4.928 0.965 4.540 1.00 97.75 111 GLN A N 1
ATOM 870 C CA . GLN A 1 111 ? -4.622 0.320 5.810 1.00 97.75 111 GLN A CA 1
ATOM 871 C C . GLN A 1 111 ? -4.579 -1.196 5.653 1.00 97.75 111 GLN A C 1
ATOM 873 O O . GLN A 1 111 ? -5.311 -1.792 4.855 1.00 97.75 111 GLN A O 1
ATOM 878 N N . PHE A 1 112 ? -3.712 -1.816 6.445 1.00 97.81 112 PHE A N 1
ATOM 879 C CA . PHE A 1 112 ? -3.480 -3.250 6.421 1.00 97.81 112 PHE A CA 1
ATOM 880 C C . PHE A 1 112 ? -3.367 -3.812 7.836 1.00 97.81 112 PHE A C 1
ATOM 882 O O . PHE A 1 112 ? -3.003 -3.093 8.764 1.00 97.81 112 PHE A O 1
ATOM 889 N N . TYR A 1 113 ? -3.627 -5.105 7.975 1.00 96.44 113 TYR A N 1
ATOM 890 C CA . TYR A 1 113 ? -3.151 -5.922 9.085 1.00 96.44 113 TYR A CA 1
ATOM 891 C C . TYR A 1 113 ? -1.876 -6.647 8.653 1.00 96.44 113 TYR A C 1
ATOM 893 O O . TYR A 1 113 ? -1.781 -7.089 7.506 1.00 96.44 113 TYR A O 1
ATOM 901 N N . GLU A 1 114 ? -0.907 -6.781 9.554 1.00 94.62 114 GLU A N 1
ATOM 902 C CA . GLU A 1 114 ? 0.277 -7.619 9.351 1.00 94.62 114 GLU A CA 1
ATOM 903 C C . GLU A 1 114 ? 0.143 -8.914 10.146 1.00 94.62 114 GLU A C 1
ATOM 905 O O . GLU A 1 114 ? -0.096 -8.903 11.353 1.00 94.62 114 GLU A O 1
ATOM 910 N N . ASN A 1 115 ? 0.319 -10.038 9.457 1.00 93.00 115 ASN A N 1
ATOM 911 C CA . ASN A 1 115 ? 0.235 -11.366 10.043 1.00 93.00 115 ASN A CA 1
ATOM 912 C C . ASN A 1 115 ? 1.430 -12.191 9.572 1.00 93.00 115 ASN A C 1
ATOM 914 O O . ASN A 1 115 ? 1.670 -12.299 8.367 1.00 93.00 115 ASN A O 1
ATOM 918 N N . MET A 1 116 ? 2.136 -12.825 10.503 1.00 93.06 116 MET A N 1
ATOM 919 C CA . MET A 1 116 ? 3.149 -13.817 10.156 1.00 93.06 116 MET A CA 1
ATOM 920 C C . MET A 1 116 ? 2.463 -15.146 9.830 1.00 93.06 116 MET A C 1
ATOM 922 O O . MET A 1 116 ? 1.620 -15.623 10.591 1.00 93.06 116 MET A O 1
ATOM 926 N N . VAL A 1 117 ? 2.794 -15.741 8.687 1.00 90.56 117 VAL A N 1
ATOM 927 C CA . VAL A 1 117 ? 2.332 -17.086 8.314 1.00 90.56 117 VAL A CA 1
ATOM 928 C C . VAL A 1 117 ? 3.309 -18.162 8.794 1.00 90.56 117 VAL A C 1
ATOM 930 O O . VAL A 1 117 ? 4.439 -17.864 9.167 1.00 90.56 117 VAL A O 1
ATOM 933 N N . GLN A 1 118 ? 2.878 -19.429 8.791 1.00 88.25 118 GLN A N 1
ATOM 934 C CA . GLN A 1 118 ? 3.631 -20.567 9.350 1.00 88.25 118 GLN A CA 1
ATOM 935 C C . GLN A 1 118 ? 5.054 -20.725 8.791 1.00 88.25 118 GLN A C 1
ATOM 937 O O . GLN A 1 118 ? 5.932 -21.219 9.487 1.00 88.25 118 GLN A O 1
ATOM 942 N N . ASN A 1 119 ? 5.295 -20.292 7.552 1.00 88.00 119 ASN A N 1
ATOM 943 C CA . ASN A 1 119 ? 6.611 -20.333 6.914 1.00 88.00 119 ASN A CA 1
ATOM 944 C C . ASN A 1 119 ? 7.502 -19.115 7.251 1.00 88.00 119 ASN A C 1
ATOM 946 O O . ASN A 1 119 ? 8.536 -18.937 6.617 1.00 88.00 119 ASN A O 1
ATOM 950 N N . GLY A 1 120 ? 7.106 -18.264 8.204 1.00 89.25 120 GLY A N 1
ATOM 951 C CA . GLY A 1 120 ? 7.895 -17.123 8.686 1.00 89.25 120 GLY A CA 1
ATOM 952 C C . GLY A 1 120 ? 7.777 -15.841 7.855 1.00 89.25 120 GLY A C 1
ATOM 953 O O . GLY A 1 120 ? 8.391 -14.836 8.201 1.00 89.25 120 GLY A O 1
ATOM 954 N N . TYR A 1 121 ? 6.982 -15.836 6.781 1.00 91.69 121 TYR A N 1
ATOM 955 C CA . TYR A 1 121 ? 6.773 -14.641 5.960 1.00 91.69 121 TYR A CA 1
ATOM 956 C C . TYR A 1 121 ? 5.662 -13.754 6.524 1.00 91.69 121 TYR A C 1
ATOM 958 O O . TYR A 1 121 ? 4.657 -14.235 7.051 1.00 91.69 121 TYR A O 1
ATOM 966 N N . ASN A 1 122 ? 5.799 -12.443 6.341 1.00 94.25 122 ASN A N 1
ATOM 967 C CA . ASN A 1 122 ? 4.738 -11.495 6.666 1.00 94.25 122 ASN A CA 1
ATOM 968 C C . ASN A 1 122 ? 3.753 -11.378 5.500 1.00 94.25 122 ASN A C 1
ATOM 970 O O . ASN A 1 122 ? 4.146 -11.182 4.349 1.00 94.25 122 ASN A O 1
ATOM 974 N N . ARG A 1 123 ? 2.458 -11.453 5.805 1.00 95.62 123 ARG A N 1
ATOM 975 C CA . ARG A 1 123 ? 1.369 -11.112 4.888 1.00 95.62 123 ARG A CA 1
ATOM 976 C C . ARG A 1 123 ? 0.687 -9.843 5.355 1.00 95.62 123 ARG A C 1
ATOM 978 O O . ARG A 1 123 ? 0.380 -9.695 6.535 1.00 95.62 123 ARG A O 1
ATOM 985 N N . PHE A 1 124 ? 0.388 -8.974 4.397 1.00 97.12 124 PHE A N 1
ATOM 986 C CA . PHE A 1 124 ? -0.364 -7.755 4.645 1.00 97.12 124 PHE A CA 1
ATOM 987 C C . PHE A 1 124 ? -1.774 -7.886 4.077 1.00 97.12 124 PHE A C 1
ATOM 989 O O . PHE A 1 124 ? -1.954 -7.912 2.857 1.00 97.12 124 PHE A O 1
ATOM 996 N N . ARG A 1 125 ? -2.762 -8.002 4.963 1.00 97.44 125 ARG A N 1
ATOM 997 C CA . ARG A 1 125 ? -4.188 -8.166 4.645 1.00 97.44 125 ARG A CA 1
ATOM 998 C C . ARG A 1 125 ? -4.875 -6.804 4.625 1.00 97.44 125 ARG A C 1
ATOM 1000 O O . ARG A 1 125 ? -4.569 -5.982 5.478 1.00 97.44 125 ARG A O 1
ATOM 1007 N N . SER A 1 126 ? -5.762 -6.529 3.671 1.00 97.81 126 SER A N 1
ATOM 1008 C CA . SER A 1 126 ? -6.481 -5.249 3.630 1.00 97.81 126 SER A CA 1
ATOM 1009 C C . SER A 1 126 ? -7.435 -5.119 4.816 1.00 97.81 126 SER A C 1
ATOM 1011 O O . SER A 1 126 ? -8.088 -6.090 5.187 1.00 97.81 126 SER A O 1
ATOM 1013 N N . VAL A 1 127 ? -7.547 -3.910 5.373 1.00 97.44 127 VAL A N 1
ATOM 1014 C CA . VAL A 1 127 ? -8.598 -3.594 6.356 1.00 97.44 127 VAL A CA 1
ATOM 1015 C C . VAL A 1 127 ? -9.967 -3.465 5.677 1.00 97.44 127 VAL A C 1
ATOM 1017 O O . VAL A 1 127 ? -10.964 -3.858 6.265 1.00 97.44 127 VAL A O 1
ATOM 1020 N N . ALA A 1 128 ? -10.019 -2.970 4.434 1.00 97.94 128 ALA A N 1
ATOM 1021 C CA . ALA A 1 128 ? -11.274 -2.757 3.704 1.00 97.94 128 ALA A CA 1
ATOM 1022 C C . ALA A 1 128 ? -11.935 -4.058 3.201 1.00 97.94 128 ALA A C 1
ATOM 1024 O O . ALA A 1 128 ? -13.142 -4.092 2.982 1.00 97.94 128 ALA A O 1
ATOM 1025 N N . ASP A 1 129 ? -11.146 -5.109 2.958 1.00 97.81 129 ASP A N 1
ATOM 1026 C CA . ASP A 1 129 ? -11.619 -6.436 2.542 1.00 97.81 129 ASP A CA 1
ATOM 1027 C C . ASP A 1 129 ? -10.589 -7.489 2.960 1.00 97.81 129 ASP A C 1
ATOM 1029 O O . ASP A 1 129 ? -9.529 -7.638 2.343 1.00 97.81 129 ASP A O 1
ATOM 1033 N N . GLU A 1 130 ? -10.901 -8.241 4.012 1.00 96.25 130 GLU A N 1
ATOM 1034 C CA . GLU A 1 130 ? -9.977 -9.218 4.585 1.00 96.25 130 GLU A CA 1
ATOM 1035 C C . GLU A 1 130 ? -9.673 -10.405 3.654 1.00 96.25 130 GLU A C 1
ATOM 1037 O O . GLU A 1 130 ? -8.716 -11.142 3.876 1.00 96.25 130 GLU A O 1
ATOM 1042 N N . THR A 1 131 ? -10.412 -10.586 2.559 1.00 96.81 131 THR A N 1
ATOM 1043 C CA . THR A 1 131 ? -10.065 -11.605 1.555 1.00 96.81 131 THR A CA 1
ATOM 1044 C C . THR A 1 131 ? -8.887 -11.184 0.671 1.00 96.81 131 THR A C 1
ATOM 1046 O O . THR A 1 131 ? -8.358 -11.994 -0.096 1.00 96.81 131 THR A O 1
ATOM 1049 N N . ARG A 1 132 ? -8.438 -9.925 0.774 1.00 97.56 132 ARG A N 1
ATOM 1050 C CA . ARG A 1 132 ? -7.428 -9.336 -0.107 1.00 97.56 132 ARG A CA 1
ATOM 1051 C C . ARG A 1 132 ? -6.120 -9.075 0.607 1.00 97.56 132 ARG A C 1
ATOM 1053 O O . ARG A 1 132 ? -6.067 -8.538 1.711 1.00 97.56 132 ARG A O 1
ATOM 1060 N N . PHE A 1 133 ? -5.041 -9.404 -0.089 1.00 97.06 133 PHE A N 1
ATOM 1061 C CA . PHE A 1 133 ? -3.682 -9.326 0.424 1.00 97.06 133 PHE A CA 1
ATOM 1062 C C . PHE A 1 133 ? -2.800 -8.559 -0.545 1.00 97.06 133 PHE A C 1
ATOM 1064 O O . PHE A 1 133 ? -3.020 -8.591 -1.758 1.00 97.06 133 PHE A O 1
ATOM 1071 N N . MET A 1 134 ? -1.772 -7.893 -0.021 1.00 97.25 134 MET A N 1
ATOM 1072 C CA . MET A 1 134 ? -0.671 -7.475 -0.876 1.00 97.25 134 MET A CA 1
ATOM 1073 C C . MET A 1 134 ? -0.051 -8.706 -1.523 1.00 97.25 134 MET A C 1
ATOM 1075 O O . MET A 1 134 ? 0.340 -9.649 -0.836 1.00 97.25 134 MET A O 1
ATOM 1079 N N . GLY A 1 135 ? 0.049 -8.677 -2.843 1.00 96.06 135 GLY A N 1
ATOM 1080 C CA . GLY A 1 135 ? 0.638 -9.750 -3.618 1.00 96.06 135 GLY A CA 1
ATOM 1081 C C . GLY A 1 135 ? 1.266 -9.196 -4.881 1.00 96.06 135 GLY A C 1
ATOM 1082 O O . GLY A 1 135 ? 0.869 -8.144 -5.377 1.00 96.06 135 GLY A O 1
ATOM 1083 N N . PHE A 1 136 ? 2.262 -9.918 -5.377 1.00 97.50 136 PHE A N 1
ATOM 1084 C CA . PHE A 1 136 ? 2.919 -9.641 -6.642 1.00 97.50 136 PHE A CA 1
ATOM 1085 C C . PHE A 1 136 ? 3.151 -10.964 -7.360 1.00 97.50 136 PHE A C 1
ATOM 1087 O O . PHE A 1 136 ? 3.504 -11.969 -6.744 1.00 97.50 136 PHE A O 1
ATOM 1094 N N . ASN A 1 137 ? 2.980 -10.971 -8.676 1.00 96.38 137 ASN A N 1
ATOM 1095 C CA . ASN A 1 137 ? 3.333 -12.131 -9.484 1.00 96.38 137 ASN A CA 1
ATOM 1096 C C . ASN A 1 137 ? 4.859 -12.259 -9.663 1.00 96.38 137 ASN A C 1
ATOM 1098 O O . ASN A 1 137 ? 5.626 -11.378 -9.276 1.00 96.38 137 ASN A O 1
ATOM 1102 N N . ARG A 1 138 ? 5.304 -13.334 -10.330 1.00 96.56 138 ARG A N 1
ATOM 1103 C CA . ARG A 1 138 ? 6.730 -13.601 -10.616 1.00 96.56 138 ARG A CA 1
ATOM 1104 C C . ARG A 1 138 ? 7.455 -12.490 -11.381 1.00 96.56 138 ARG A C 1
ATOM 1106 O O . ARG A 1 138 ? 8.672 -12.436 -11.366 1.00 96.56 138 ARG A O 1
ATOM 1113 N N . ARG A 1 139 ? 6.718 -11.611 -12.069 1.00 96.19 139 ARG A N 1
ATOM 1114 C CA . ARG A 1 139 ? 7.272 -10.460 -12.802 1.00 96.19 139 ARG A CA 1
ATOM 1115 C C . ARG A 1 139 ? 7.250 -9.171 -11.973 1.00 96.19 139 ARG A C 1
ATOM 1117 O O . ARG A 1 139 ? 7.412 -8.095 -12.542 1.00 96.19 139 ARG A O 1
ATOM 1124 N N . GLY A 1 140 ? 6.938 -9.249 -10.680 1.00 97.00 140 GLY A N 1
ATOM 1125 C CA . GLY A 1 140 ? 6.890 -8.086 -9.799 1.00 97.00 140 GLY A CA 1
ATOM 1126 C C . GLY A 1 140 ? 5.678 -7.179 -9.993 1.00 97.00 140 GLY A C 1
ATOM 1127 O O . GLY A 1 140 ? 5.692 -6.041 -9.525 1.00 97.00 140 GLY A O 1
ATOM 1128 N N . LYS A 1 141 ? 4.632 -7.633 -10.698 1.00 96.44 141 LYS A N 1
ATOM 1129 C CA . LYS A 1 141 ? 3.410 -6.839 -10.899 1.00 96.44 141 LYS A CA 1
ATOM 1130 C C . LYS A 1 141 ? 2.355 -7.197 -9.845 1.00 96.44 141 LYS A C 1
ATOM 1132 O O . LYS A 1 141 ? 2.168 -8.394 -9.619 1.00 96.44 141 LYS A O 1
ATOM 1137 N N . PRO A 1 142 ? 1.677 -6.199 -9.251 1.00 95.12 142 PRO A N 1
ATOM 1138 C CA . PRO A 1 142 ? 0.570 -6.415 -8.327 1.00 95.12 142 PRO A CA 1
ATOM 1139 C C . PRO A 1 142 ? -0.707 -6.852 -9.045 1.00 95.12 142 PRO A C 1
ATOM 1141 O O . PRO A 1 142 ? -0.873 -6.481 -10.236 1.00 95.12 142 PRO A O 1
#